Protein AF-A0A537IY38-F1 (afdb_monomer_lite)

Sequence (120 aa):
METVGVAIDVEALRTLSVTLRARLDALTGEIYRLAGTEFNIGSPKQLAFVLFEKLQLPTVKRTKTGFSTDAEVLEQLAPRHEVVARILEHRELSKLLSTYVDVLPGMIDPRTGRLHTTFN

InterPro domains:
  IPR001098 DNA-directed DNA polymerase, family A, palm domain [PF00476] (11-120)
  IPR002298 DNA polymerase A [PTHR10133] (1-120)
  IPR043502 DNA/RNA polymerase superfamily [SSF56672] (1-120)

Radius of gyration: 18.27 Å; chains: 1; bounding box: 47×25×47 Å

Foldseek 3Di:
DQVLFAADDLVVLVVLLVVLVVVLVVLQVVLCVQLVHHDDLPDQVGVQCSQCVRVVQDQDDADPVGGDPDPVRLVVCCVVGVSSVSSNVSVVSVCCNPVPSVVQCVQQDPVNNHHGDDDD

pLDDT: mean 93.38, std 5.08, range [69.94, 98.5]

Structure (mmCIF, N/CA/C/O backbone):
data_AF-A0A537IY38-F1
#
_entry.id   AF-A0A537IY38-F1
#
loop_
_atom_site.group_PDB
_atom_site.id
_atom_site.type_symbol
_atom_site.label_atom_id
_atom_site.label_alt_id
_atom_site.label_comp_id
_atom_site.label_asym_id
_atom_site.label_entity_id
_atom_site.label_seq_id
_atom_site.pdbx_PDB_ins_code
_atom_site.Cartn_x
_atom_site.Cartn_y
_atom_site.Cartn_z
_atom_site.occupancy
_atom_site.B_iso_or_equiv
_atom_site.auth_seq_id
_atom_site.auth_comp_id
_atom_site.auth_asym_id
_atom_site.auth_atom_id
_atom_site.pdbx_PDB_model_num
ATOM 1 N N . MET A 1 1 ? 29.204 1.629 -13.038 1.00 69.94 1 MET A N 1
ATOM 2 C CA . MET A 1 1 ? 27.889 1.012 -12.749 1.00 69.94 1 MET A CA 1
ATOM 3 C C . MET A 1 1 ? 26.751 1.862 -13.298 1.00 69.94 1 MET A C 1
ATOM 5 O O . MET A 1 1 ? 25.962 1.327 -14.061 1.00 69.94 1 MET A O 1
ATOM 9 N N . GLU A 1 2 ? 26.704 3.166 -13.008 1.00 79.75 2 GLU A N 1
ATOM 10 C CA . GLU A 1 2 ? 25.652 4.076 -13.503 1.00 79.75 2 GLU A CA 1
ATOM 11 C C . GLU A 1 2 ? 25.571 4.147 -15.029 1.00 79.75 2 GLU A C 1
ATOM 13 O O . GLU A 1 2 ? 24.513 3.912 -15.593 1.00 79.75 2 GLU A O 1
ATOM 18 N N . THR A 1 3 ? 26.696 4.373 -15.713 1.00 83.06 3 THR A N 1
ATOM 19 C CA . THR A 1 3 ? 26.765 4.510 -17.181 1.00 83.06 3 THR A CA 1
ATOM 20 C C . THR A 1 3 ? 26.387 3.243 -17.948 1.00 83.06 3 THR A C 1
ATOM 22 O O . THR A 1 3 ? 25.883 3.331 -19.061 1.00 83.06 3 THR A O 1
ATOM 25 N N . VAL A 1 4 ? 26.599 2.062 -17.356 1.00 90.00 4 VAL A N 1
ATOM 26 C CA . VAL A 1 4 ? 26.206 0.773 -17.953 1.00 90.00 4 VAL A CA 1
ATOM 27 C C . VAL A 1 4 ? 24.692 0.582 -17.864 1.00 90.00 4 VAL A C 1
ATOM 29 O O . VAL A 1 4 ? 24.088 0.010 -18.767 1.00 90.00 4 VAL A O 1
ATOM 32 N N . GLY A 1 5 ? 24.074 1.069 -16.787 1.00 90.56 5 GLY A N 1
ATOM 33 C CA . GLY A 1 5 ? 22.643 0.945 -16.538 1.00 90.56 5 GLY A CA 1
ATOM 34 C C . GLY A 1 5 ? 22.164 -0.497 -16.343 1.00 90.56 5 GLY A C 1
ATOM 35 O O . GLY A 1 5 ? 22.899 -1.476 -16.518 1.00 90.56 5 GLY A O 1
ATOM 36 N N . VAL A 1 6 ? 20.888 -0.637 -16.003 1.00 93.00 6 VAL A N 1
ATOM 37 C CA . VAL A 1 6 ? 20.212 -1.917 -15.760 1.00 93.00 6 VAL A CA 1
ATOM 38 C C . VAL A 1 6 ? 19.070 -2.079 -16.761 1.00 93.00 6 VAL A C 1
ATOM 40 O O . VAL A 1 6 ? 18.270 -1.166 -16.946 1.00 93.00 6 VAL A O 1
ATOM 43 N N . ALA A 1 7 ? 19.007 -3.232 -17.431 1.00 92.69 7 ALA A N 1
ATOM 44 C CA . ALA A 1 7 ? 17.867 -3.576 -18.277 1.00 92.69 7 ALA A CA 1
ATOM 45 C C . ALA A 1 7 ? 16.698 -4.036 -17.405 1.00 92.69 7 ALA A C 1
ATOM 47 O O . ALA A 1 7 ? 16.899 -4.798 -16.459 1.00 92.69 7 ALA A O 1
ATOM 48 N N . ILE A 1 8 ? 15.492 -3.597 -17.752 1.00 91.12 8 ILE A N 1
ATOM 49 C CA . ILE A 1 8 ? 14.253 -4.016 -17.099 1.00 91.12 8 ILE A CA 1
ATOM 50 C C . ILE A 1 8 ? 13.287 -4.570 -18.138 1.00 91.12 8 ILE A C 1
ATOM 52 O O . ILE A 1 8 ? 13.213 -4.070 -19.261 1.00 91.12 8 ILE A O 1
ATOM 56 N N . ASP A 1 9 ? 12.547 -5.603 -17.756 1.00 93.69 9 ASP A N 1
ATOM 57 C CA . ASP A 1 9 ? 11.482 -6.154 -18.584 1.00 93.69 9 ASP A CA 1
ATOM 58 C C . ASP A 1 9 ? 10.209 -5.317 -18.400 1.00 93.69 9 ASP A C 1
ATOM 60 O O . ASP A 1 9 ? 9.487 -5.431 -17.406 1.00 93.69 9 ASP A O 1
ATOM 64 N N . VAL A 1 10 ? 9.960 -4.427 -19.361 1.00 92.50 10 VAL A N 1
ATOM 65 C CA . VAL A 1 10 ? 8.809 -3.515 -19.340 1.00 92.50 10 VAL A CA 1
ATOM 66 C C . VAL A 1 10 ? 7.489 -4.267 -19.455 1.00 92.50 10 VAL A C 1
ATOM 68 O O . VAL A 1 10 ? 6.501 -3.856 -18.846 1.00 92.50 10 VAL A O 1
ATOM 71 N N . GLU A 1 11 ? 7.450 -5.359 -20.213 1.00 94.44 11 GLU A N 1
ATOM 72 C CA . GLU A 1 11 ? 6.208 -6.093 -20.442 1.00 94.44 11 GLU A CA 1
ATOM 73 C C . GLU A 1 11 ? 5.818 -6.906 -19.204 1.00 94.44 11 GLU A C 1
ATOM 75 O O . GLU A 1 11 ? 4.650 -6.913 -18.796 1.00 94.44 11 GLU A O 1
ATOM 80 N N . ALA A 1 12 ? 6.810 -7.484 -18.521 1.00 94.75 12 ALA A N 1
ATOM 81 C CA . ALA A 1 12 ? 6.607 -8.088 -17.210 1.00 94.75 12 ALA A CA 1
ATOM 82 C C . ALA A 1 12 ? 6.080 -7.063 -16.188 1.00 94.75 12 ALA A C 1
ATOM 84 O O . ALA A 1 12 ? 5.122 -7.352 -15.468 1.00 94.75 12 ALA A O 1
ATOM 85 N N . LEU A 1 13 ? 6.638 -5.844 -16.152 1.00 94.38 13 LEU A N 1
ATOM 86 C CA . LEU A 1 13 ? 6.155 -4.780 -15.260 1.00 94.38 13 LEU A CA 1
ATOM 87 C C . LEU A 1 13 ? 4.729 -4.324 -15.596 1.00 94.38 13 LEU A C 1
ATOM 89 O O . LEU A 1 13 ? 3.935 -4.098 -14.686 1.00 94.38 13 LEU A O 1
ATOM 93 N N . ARG A 1 14 ? 4.358 -4.238 -16.878 1.00 94.19 14 ARG A N 1
ATOM 94 C CA . ARG A 1 14 ? 2.977 -3.922 -17.287 1.00 94.19 14 ARG A CA 1
ATOM 95 C C . ARG A 1 14 ? 1.990 -4.998 -16.850 1.00 94.19 14 ARG A C 1
ATOM 97 O O . ARG A 1 14 ? 0.951 -4.675 -16.275 1.00 94.19 14 A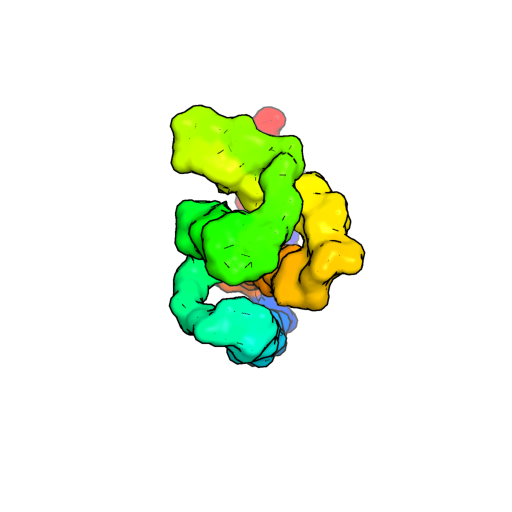RG A O 1
ATOM 104 N N . THR A 1 15 ? 2.337 -6.265 -17.059 1.00 96.75 15 THR A N 1
ATOM 105 C CA . THR A 1 15 ? 1.527 -7.409 -16.612 1.00 96.75 15 THR A CA 1
ATOM 106 C C . THR A 1 15 ? 1.359 -7.404 -15.090 1.00 96.75 15 THR A C 1
ATOM 108 O O . THR A 1 15 ? 0.258 -7.606 -14.564 1.00 96.75 15 THR A O 1
ATOM 111 N N . LEU A 1 16 ? 2.441 -7.101 -14.369 1.00 95.94 16 LEU A N 1
ATOM 112 C CA . LEU A 1 16 ? 2.413 -6.949 -12.921 1.00 95.94 16 LEU A CA 1
ATOM 113 C C . LEU A 1 16 ? 1.530 -5.768 -12.490 1.00 95.94 16 LEU A C 1
ATOM 115 O O . LEU A 1 16 ? 0.736 -5.934 -11.571 1.00 95.94 16 LEU A O 1
ATOM 119 N N . SER A 1 17 ? 1.596 -4.615 -13.168 1.00 95.75 17 SER A N 1
ATOM 120 C CA . SER A 1 17 ? 0.746 -3.446 -12.875 1.00 95.75 17 SER A CA 1
ATOM 121 C C . SER A 1 17 ? -0.739 -3.810 -12.923 1.00 95.75 17 SER A C 1
ATOM 123 O O . SER A 1 17 ? -1.471 -3.540 -11.971 1.00 95.75 17 SER A O 1
ATOM 125 N N . VAL A 1 18 ? -1.178 -4.505 -13.979 1.00 97.69 18 VAL A N 1
ATOM 126 C CA . VAL A 1 18 ? -2.573 -4.964 -14.120 1.00 97.69 18 VAL A CA 1
ATOM 127 C C . VAL A 1 18 ? -2.973 -5.890 -12.968 1.00 97.69 18 VAL A C 1
ATOM 129 O O . VAL A 1 18 ? -4.032 -5.713 -12.367 1.00 97.69 18 VAL A O 1
ATOM 132 N N . THR A 1 19 ? -2.104 -6.838 -12.616 1.00 97.56 19 THR A N 1
ATOM 133 C CA . THR A 1 19 ? -2.354 -7.800 -11.532 1.00 97.56 19 THR A CA 1
ATOM 134 C C . THR A 1 19 ? -2.465 -7.106 -10.171 1.00 97.56 19 THR A C 1
ATOM 136 O O . THR A 1 19 ? -3.385 -7.380 -9.399 1.00 97.56 19 THR A O 1
ATOM 139 N N . LEU A 1 20 ? -1.555 -6.171 -9.884 1.00 97.44 20 LEU A N 1
ATOM 140 C CA . LEU A 1 20 ? -1.547 -5.410 -8.636 1.00 97.44 20 LEU A CA 1
ATOM 141 C C . LEU A 1 20 ? -2.770 -4.500 -8.512 1.00 97.44 20 LEU A C 1
ATOM 143 O O . LEU A 1 20 ? -3.344 -4.421 -7.430 1.00 97.44 20 LEU A O 1
ATOM 147 N N . ARG A 1 21 ? -3.202 -3.855 -9.603 1.00 98.06 21 ARG A N 1
ATOM 148 C CA . ARG A 1 21 ? -4.427 -3.037 -9.620 1.00 98.06 21 ARG A CA 1
ATOM 149 C C . ARG A 1 21 ? -5.659 -3.869 -9.288 1.00 98.06 21 ARG A C 1
ATOM 151 O O . ARG A 1 21 ? -6.379 -3.520 -8.362 1.00 98.06 21 ARG A O 1
ATOM 158 N N . ALA A 1 22 ? -5.834 -5.016 -9.946 1.00 98.12 22 ALA A N 1
ATOM 159 C CA . ALA A 1 22 ? -6.956 -5.908 -9.659 1.00 98.12 22 ALA A CA 1
ATOM 160 C C . ALA A 1 22 ? -6.964 -6.378 -8.191 1.00 98.12 22 ALA A C 1
ATOM 162 O O . ALA A 1 22 ? -8.017 -6.436 -7.552 1.00 98.12 22 ALA A O 1
ATOM 163 N N . ARG A 1 23 ? -5.786 -6.675 -7.624 1.00 98.06 23 ARG A N 1
ATOM 164 C CA . ARG A 1 23 ? -5.663 -7.043 -6.207 1.00 98.06 23 ARG A CA 1
ATOM 165 C C . ARG A 1 23 ? -5.975 -5.874 -5.271 1.00 98.06 23 ARG A C 1
ATOM 167 O O . ARG A 1 23 ? -6.639 -6.084 -4.258 1.00 98.06 23 ARG A O 1
ATOM 174 N N . LEU A 1 24 ? -5.522 -4.664 -5.595 1.00 98.25 24 LEU A N 1
ATOM 175 C CA . LEU A 1 24 ? -5.823 -3.454 -4.827 1.00 98.25 24 LEU A CA 1
ATOM 176 C C . LEU A 1 24 ? -7.317 -3.134 -4.830 1.00 98.25 24 LEU A C 1
ATOM 178 O O . LEU A 1 24 ? -7.849 -2.785 -3.778 1.00 98.25 24 LEU A O 1
ATOM 182 N N . ASP A 1 25 ? -7.997 -3.304 -5.961 1.00 98.25 25 ASP A N 1
ATOM 183 C CA . ASP A 1 25 ? -9.441 -3.082 -6.069 1.00 98.25 25 ASP A CA 1
ATOM 184 C C . ASP A 1 25 ? -10.215 -4.075 -5.188 1.00 98.25 25 ASP A C 1
ATOM 186 O O . ASP A 1 25 ? -11.092 -3.680 -4.415 1.00 98.25 25 ASP A O 1
ATOM 190 N N . ALA A 1 26 ? -9.829 -5.357 -5.217 1.00 98.38 26 ALA A N 1
ATOM 191 C CA . ALA A 1 26 ? -10.390 -6.378 -4.332 1.00 98.38 26 ALA A CA 1
ATOM 192 C C . ALA A 1 26 ? -10.161 -6.048 -2.844 1.00 98.38 26 ALA A C 1
ATOM 194 O O . ALA A 1 26 ? -11.111 -6.043 -2.057 1.00 98.38 26 ALA A O 1
ATOM 195 N N . LEU A 1 27 ? -8.926 -5.701 -2.460 1.00 98.25 27 LEU A N 1
ATOM 196 C CA . LEU A 1 27 ? -8.596 -5.307 -1.085 1.00 98.25 27 LEU A CA 1
ATOM 197 C C . LEU A 1 27 ? -9.361 -4.059 -0.644 1.00 98.25 27 LEU A C 1
ATOM 199 O O . LEU A 1 27 ? -9.810 -3.984 0.496 1.00 98.25 27 LEU A O 1
ATOM 203 N N . THR A 1 28 ? -9.535 -3.090 -1.538 1.00 98.38 28 THR A N 1
ATOM 204 C CA . THR A 1 28 ? -10.292 -1.865 -1.268 1.00 98.38 28 THR A CA 1
ATOM 205 C C . THR A 1 28 ? -11.743 -2.195 -0.929 1.00 98.38 28 THR A C 1
ATOM 207 O O . THR A 1 28 ? -12.246 -1.751 0.104 1.00 98.38 28 THR A O 1
ATOM 210 N N . GLY A 1 29 ? -12.390 -3.050 -1.729 1.00 98.38 29 GLY A N 1
ATOM 211 C CA . GLY A 1 29 ? -13.748 -3.521 -1.451 1.00 98.38 29 GLY A CA 1
ATOM 212 C C . GLY A 1 29 ? -13.859 -4.267 -0.117 1.00 98.38 29 GLY A C 1
ATOM 213 O O . GLY A 1 29 ? -14.784 -4.026 0.663 1.00 98.38 29 GLY A O 1
ATOM 214 N N . GLU A 1 30 ? -12.892 -5.132 0.198 1.00 98.31 30 GLU A N 1
ATOM 215 C CA . GLU A 1 30 ? -12.838 -5.827 1.487 1.00 98.31 30 GLU A CA 1
ATOM 216 C C . GLU A 1 30 ? -12.673 -4.864 2.668 1.00 98.31 30 GLU A C 1
ATOM 218 O O . GLU A 1 30 ? -13.381 -4.996 3.669 1.00 98.31 30 GLU A O 1
ATOM 223 N N . ILE A 1 31 ? -11.784 -3.873 2.551 1.00 98.50 31 ILE A N 1
ATOM 224 C CA . ILE A 1 31 ? -11.555 -2.853 3.579 1.00 98.50 31 ILE A CA 1
ATOM 225 C C . ILE A 1 31 ? -12.830 -2.048 3.817 1.00 98.50 31 ILE A C 1
ATOM 227 O O . ILE A 1 31 ? -13.214 -1.859 4.970 1.00 98.50 31 ILE A O 1
ATOM 231 N N . TYR A 1 32 ? -13.521 -1.618 2.761 1.00 98.50 32 TYR A N 1
ATOM 232 C CA . TYR A 1 32 ? -14.772 -0.868 2.886 1.00 98.50 32 TYR A CA 1
ATOM 233 C C . TYR A 1 32 ? -15.875 -1.688 3.546 1.00 98.50 32 TYR A C 1
ATOM 235 O O . TYR A 1 32 ? -16.567 -1.183 4.433 1.00 98.50 32 TYR A O 1
ATOM 243 N N . ARG A 1 33 ? -15.993 -2.972 3.190 1.00 98.12 33 ARG A N 1
ATOM 244 C CA . ARG A 1 33 ? -16.938 -3.898 3.823 1.00 98.12 33 ARG A CA 1
ATOM 245 C C . ARG A 1 33 ? -16.637 -4.083 5.311 1.00 98.12 33 ARG A C 1
ATOM 247 O O . ARG A 1 33 ? -17.553 -4.009 6.123 1.00 98.12 33 ARG A O 1
ATOM 254 N N . LEU A 1 34 ? -15.372 -4.299 5.674 1.00 97.50 34 LEU A N 1
ATOM 255 C CA . LEU A 1 34 ? -14.948 -4.490 7.066 1.00 97.50 34 LEU A CA 1
ATOM 256 C C . LEU A 1 34 ? -15.054 -3.200 7.897 1.00 97.50 34 LEU A C 1
ATOM 258 O O . LEU A 1 34 ? -15.346 -3.263 9.086 1.00 97.50 34 LEU A O 1
ATOM 262 N N . ALA A 1 35 ? -14.834 -2.035 7.284 1.00 96.75 35 ALA A N 1
ATOM 263 C CA . ALA A 1 35 ? -14.968 -0.727 7.927 1.00 96.75 35 ALA A CA 1
ATOM 264 C C . ALA A 1 35 ? -16.420 -0.210 7.972 1.00 96.75 35 ALA A C 1
ATOM 266 O O . ALA A 1 35 ? -16.725 0.754 8.684 1.00 96.75 35 ALA A O 1
ATOM 267 N N . GLY A 1 36 ? -17.315 -0.792 7.167 1.00 96.81 36 GLY A N 1
ATOM 268 C CA . GLY A 1 36 ? -18.696 -0.344 6.991 1.00 96.81 36 GLY A CA 1
ATOM 269 C C . GLY A 1 36 ? -18.815 1.076 6.423 1.00 96.81 36 GLY A C 1
ATOM 270 O O . GLY A 1 36 ? -19.770 1.782 6.744 1.00 96.81 36 GLY A O 1
ATOM 271 N N . THR A 1 37 ? -17.800 1.564 5.706 1.00 96.81 37 THR A N 1
ATOM 272 C CA . THR A 1 37 ? -17.799 2.858 5.000 1.00 96.81 37 THR A CA 1
ATOM 273 C C . THR A 1 37 ? -16.675 2.902 3.986 1.00 96.81 37 THR A C 1
ATOM 275 O O . THR A 1 37 ? -15.604 2.337 4.205 1.00 96.81 37 THR A O 1
ATOM 278 N N . GLU A 1 38 ? -16.900 3.662 2.924 1.00 97.88 38 GLU A N 1
ATOM 279 C CA . GLU A 1 38 ? -15.848 4.066 2.006 1.00 97.88 38 GLU A CA 1
ATOM 280 C C . GLU A 1 38 ? -15.070 5.249 2.581 1.00 97.88 38 GLU A C 1
ATOM 282 O O . GLU A 1 38 ? -15.612 6.075 3.323 1.00 97.88 38 GLU A O 1
ATOM 287 N N . PHE A 1 39 ? -13.779 5.297 2.269 1.00 97.56 39 PHE A N 1
ATOM 288 C CA . PHE A 1 39 ? -12.865 6.373 2.637 1.00 97.56 39 PHE A CA 1
ATOM 289 C C . PHE A 1 39 ? -11.579 6.269 1.809 1.00 97.56 39 PHE A C 1
ATOM 291 O O . PHE A 1 39 ? -11.289 5.249 1.182 1.00 97.56 39 PHE A O 1
ATOM 298 N N . ASN A 1 40 ? -10.758 7.315 1.825 1.00 96.38 40 ASN A N 1
ATOM 299 C CA . ASN A 1 40 ? -9.444 7.274 1.200 1.00 96.38 40 ASN A CA 1
ATOM 300 C C . ASN A 1 40 ? -8.445 6.523 2.099 1.00 96.38 40 ASN A C 1
ATOM 302 O O . ASN A 1 40 ? -7.911 7.092 3.054 1.00 96.38 40 ASN A O 1
ATOM 306 N N . ILE A 1 41 ? -8.159 5.262 1.757 1.00 96.25 41 ILE A N 1
ATOM 307 C CA . ILE A 1 41 ? -7.220 4.378 2.478 1.00 96.25 41 ILE A CA 1
ATOM 308 C C . ILE A 1 41 ? -5.790 4.950 2.484 1.00 96.25 41 ILE A C 1
ATOM 310 O O . ILE A 1 41 ? -5.040 4.769 3.447 1.00 96.25 41 ILE A O 1
ATOM 314 N N . GLY A 1 42 ? -5.422 5.690 1.433 1.00 93.06 42 GLY A N 1
ATOM 315 C CA . GLY A 1 42 ? -4.141 6.383 1.319 1.00 93.06 42 GLY A CA 1
ATOM 316 C C . GLY A 1 42 ? -4.035 7.649 2.175 1.00 93.06 42 GLY A C 1
ATOM 317 O O . GLY A 1 42 ? -2.934 8.163 2.349 1.00 93.06 42 GLY A O 1
ATOM 318 N N . SER A 1 43 ? -5.138 8.156 2.740 1.00 94.25 43 SER A N 1
ATOM 319 C CA . SER A 1 43 ? -5.134 9.331 3.616 1.00 94.25 43 SER A CA 1
ATOM 320 C C . SER A 1 43 ? -4.944 8.918 5.080 1.00 94.25 43 SER A C 1
ATOM 322 O O . SER A 1 43 ? -5.872 8.361 5.675 1.00 94.25 43 SER A O 1
ATOM 324 N N . PRO A 1 44 ? -3.809 9.257 5.729 1.00 93.12 44 PRO A N 1
ATOM 325 C CA . PRO A 1 44 ? -3.585 8.909 7.134 1.00 93.12 44 PRO A CA 1
ATOM 326 C C . PRO A 1 44 ? -4.668 9.464 8.063 1.00 93.12 44 PRO A C 1
ATOM 328 O O . PRO A 1 44 ? -5.037 8.814 9.034 1.00 93.12 44 PRO A O 1
ATOM 331 N N . LYS A 1 45 ? -5.212 10.646 7.741 1.00 93.88 45 LYS A N 1
ATOM 332 C CA . LYS A 1 45 ? -6.267 11.302 8.522 1.00 93.88 45 LYS A CA 1
ATOM 333 C C . LYS A 1 45 ? -7.591 10.539 8.456 1.00 93.88 45 LYS A C 1
ATOM 335 O O . LYS A 1 45 ? -8.201 10.309 9.496 1.00 93.88 45 LYS A O 1
ATOM 340 N N . GLN A 1 46 ? -8.039 10.160 7.255 1.00 96.44 46 GLN A N 1
ATOM 341 C CA . GLN A 1 46 ? -9.293 9.412 7.109 1.00 96.44 46 GLN A CA 1
ATOM 342 C C . GLN A 1 46 ? -9.159 8.000 7.678 1.00 96.44 46 GLN A C 1
ATOM 344 O O . GLN A 1 46 ? -10.043 7.549 8.400 1.00 96.44 46 GLN A O 1
ATOM 349 N N . LEU A 1 47 ? -8.025 7.339 7.432 1.00 96.38 47 LEU A N 1
ATOM 350 C CA . LEU A 1 47 ? -7.758 6.027 8.003 1.00 96.38 47 LEU A CA 1
ATOM 351 C C . LEU A 1 47 ? -7.746 6.064 9.538 1.00 96.38 47 LEU A C 1
ATOM 353 O O . LEU A 1 47 ? -8.377 5.222 10.168 1.00 96.38 47 LEU A O 1
ATOM 357 N N . ALA A 1 48 ? -7.072 7.046 10.143 1.00 95.06 48 ALA A N 1
ATOM 358 C CA . ALA A 1 48 ? -7.058 7.216 11.594 1.00 95.06 48 ALA A CA 1
ATOM 359 C C . ALA A 1 48 ? -8.474 7.381 12.164 1.00 95.06 48 ALA A C 1
ATOM 361 O O . ALA A 1 48 ? -8.815 6.736 13.151 1.00 95.06 48 ALA A O 1
ATOM 362 N N . PHE A 1 49 ? -9.312 8.200 11.524 1.00 95.06 49 PHE A N 1
ATOM 363 C CA . PHE A 1 49 ? -10.708 8.361 11.929 1.00 95.06 49 PHE A CA 1
ATOM 364 C C . PHE A 1 49 ? -11.466 7.025 11.891 1.00 95.06 49 PHE A C 1
ATOM 366 O O . PHE A 1 49 ? -12.124 6.656 12.860 1.00 95.06 49 PHE A O 1
ATOM 373 N N . VAL A 1 50 ? -11.332 6.254 10.810 1.00 96.69 50 VAL A N 1
ATOM 374 C CA . VAL A 1 50 ? -12.007 4.953 10.697 1.00 96.69 50 VAL A CA 1
ATOM 375 C C . VAL A 1 50 ? -11.534 3.978 11.777 1.00 96.69 50 VAL A C 1
ATOM 377 O O . VAL A 1 50 ? -12.364 3.364 12.441 1.00 96.69 50 VAL A O 1
ATOM 380 N N . LEU A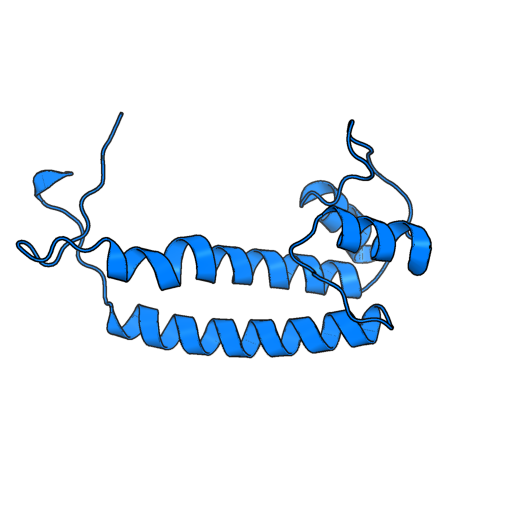 1 51 ? -10.224 3.850 11.992 1.00 95.94 51 LEU A N 1
ATOM 381 C CA . LEU A 1 51 ? -9.681 2.886 12.951 1.00 95.94 51 LEU A CA 1
ATOM 382 C C . LEU A 1 51 ? -10.016 3.247 14.403 1.00 95.94 51 LEU A C 1
ATOM 384 O O . LEU A 1 51 ? -10.419 2.375 15.170 1.00 95.94 51 LEU A O 1
ATOM 388 N N . PHE A 1 52 ? -9.857 4.513 14.786 1.00 95.25 52 PHE A N 1
ATOM 389 C CA . PHE A 1 52 ? -9.896 4.911 16.195 1.00 95.25 52 PHE A CA 1
ATOM 390 C C . PHE A 1 52 ? -11.237 5.509 16.625 1.00 95.25 52 PHE A C 1
ATOM 392 O O . PHE A 1 52 ? -11.643 5.295 17.760 1.00 95.25 52 PHE A O 1
ATOM 399 N N . GLU A 1 53 ? -11.952 6.202 15.736 1.00 94.00 53 GLU A N 1
ATOM 400 C CA . GLU A 1 53 ? -13.250 6.813 16.065 1.00 94.00 53 GLU A CA 1
ATOM 401 C C . GLU A 1 53 ? -14.421 5.917 15.650 1.00 94.00 53 GLU A C 1
ATOM 403 O O . GLU A 1 53 ? -15.385 5.768 16.395 1.00 94.00 53 GLU A O 1
ATOM 408 N N . LYS A 1 54 ? -14.369 5.281 14.473 1.00 94.94 54 LYS A N 1
ATOM 409 C CA . LYS A 1 54 ? -15.485 4.435 14.016 1.00 94.94 54 LYS A CA 1
ATOM 410 C C . LYS A 1 54 ? -15.403 3.009 14.553 1.00 94.94 54 LYS A C 1
ATOM 412 O O . LYS A 1 54 ? -16.380 2.502 15.092 1.00 94.94 54 LYS A O 1
ATOM 417 N N . LEU A 1 55 ? -14.251 2.364 14.393 1.00 95.06 55 LEU A N 1
ATOM 418 C CA . LEU A 1 55 ? -14.029 0.986 14.837 1.00 95.06 55 LEU A CA 1
ATOM 419 C C . LEU A 1 55 ? -13.568 0.893 16.296 1.00 95.06 55 LEU A C 1
ATOM 421 O O . LEU A 1 55 ? -13.454 -0.213 16.818 1.00 95.06 55 LEU A O 1
ATOM 425 N N . GLN A 1 56 ? -13.324 2.038 16.950 1.00 94.94 56 GLN A N 1
ATOM 426 C CA . GLN A 1 56 ? -12.976 2.131 18.373 1.00 94.94 56 GLN A CA 1
ATOM 427 C C . GLN A 1 56 ? -11.782 1.235 18.758 1.00 94.94 56 GLN A C 1
ATOM 429 O O . GLN A 1 56 ? -11.721 0.674 19.854 1.00 94.94 56 GLN A O 1
ATOM 434 N N . LEU A 1 57 ? -10.815 1.077 17.845 1.00 94.06 57 LEU A N 1
ATOM 435 C CA . LEU A 1 57 ? -9.589 0.332 18.120 1.00 94.06 57 LEU A CA 1
ATOM 436 C C . LEU A 1 57 ? -8.706 1.103 19.113 1.00 94.06 57 LEU A C 1
ATOM 438 O O . LEU A 1 57 ? -8.727 2.336 19.139 1.00 94.06 57 LEU A O 1
ATOM 442 N N . PRO A 1 58 ? -7.897 0.407 19.931 1.00 90.44 58 PRO A N 1
ATOM 443 C CA . PRO A 1 58 ? -7.050 1.068 20.913 1.00 90.44 58 PRO A CA 1
ATOM 444 C C . PRO A 1 58 ? -6.012 1.967 20.235 1.00 90.44 58 PRO A C 1
ATOM 446 O O . PRO A 1 58 ? -5.366 1.589 19.260 1.00 90.44 58 PRO A O 1
ATOM 449 N N . THR A 1 59 ? -5.810 3.164 20.774 1.00 83.00 59 THR A N 1
ATOM 450 C CA . THR A 1 59 ? -4.823 4.102 20.234 1.00 83.00 59 THR A CA 1
ATOM 451 C C . THR A 1 59 ? -3.440 3.769 20.785 1.00 83.00 59 THR A C 1
ATOM 453 O O . THR A 1 59 ? -3.229 3.863 21.992 1.00 83.00 59 THR A O 1
ATOM 456 N N . VAL A 1 60 ? -2.493 3.418 19.915 1.00 78.69 60 VAL A N 1
ATOM 457 C CA . VAL A 1 60 ? -1.129 3.029 20.325 1.00 78.69 60 VAL A CA 1
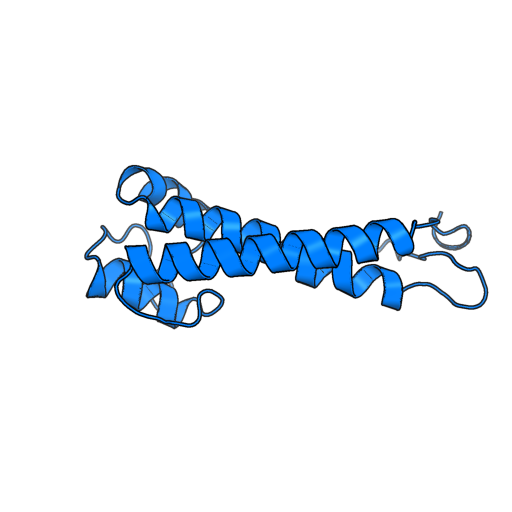ATOM 458 C C . VAL A 1 60 ? -0.195 4.240 20.420 1.00 78.69 60 VAL A C 1
ATOM 460 O O . VAL A 1 60 ? 0.612 4.345 21.338 1.00 78.69 60 VAL A O 1
ATOM 463 N N . LYS A 1 61 ? -0.300 5.185 19.476 1.00 84.88 61 LYS A N 1
ATOM 464 C CA . LYS A 1 61 ? 0.649 6.299 19.325 1.00 84.88 61 LYS A CA 1
ATOM 465 C C . LYS A 1 61 ? -0.032 7.518 18.706 1.00 84.88 61 LYS A C 1
ATOM 467 O O . LYS A 1 61 ? -0.827 7.387 17.774 1.00 84.88 61 LYS A O 1
ATOM 472 N N . ARG A 1 62 ? 0.299 8.716 19.193 1.00 85.69 62 ARG A N 1
ATOM 473 C CA . ARG A 1 62 ? -0.147 10.004 18.630 1.00 85.69 62 ARG A CA 1
ATOM 474 C C . ARG A 1 62 ? 1.050 10.796 18.112 1.00 85.69 62 ARG A C 1
ATOM 476 O O . ARG A 1 62 ? 2.124 10.769 18.704 1.00 85.69 62 ARG A O 1
ATOM 483 N N . THR A 1 63 ? 0.855 11.507 17.012 1.00 83.12 63 THR A N 1
ATOM 484 C CA . THR A 1 63 ? 1.797 12.477 16.449 1.00 83.12 63 THR A CA 1
ATOM 485 C C . THR A 1 63 ? 1.251 13.893 16.645 1.00 83.12 63 THR A C 1
ATOM 487 O O . THR A 1 63 ? 0.127 14.086 17.110 1.00 83.12 63 THR A O 1
ATOM 490 N N . LYS A 1 64 ? 2.028 14.910 16.251 1.00 81.94 64 LYS A N 1
ATOM 491 C CA . LYS A 1 64 ? 1.591 16.317 16.297 1.00 81.94 64 LYS A CA 1
ATOM 492 C C . LYS A 1 64 ? 0.324 16.587 15.469 1.00 81.94 64 LYS A C 1
ATOM 494 O O . LYS A 1 64 ? -0.353 17.575 15.723 1.00 81.94 64 LYS A O 1
ATOM 499 N N . THR A 1 65 ? 0.019 15.742 14.481 1.00 80.06 65 THR A N 1
ATOM 500 C CA . THR A 1 65 ? -1.081 15.941 13.521 1.00 80.06 65 THR A CA 1
ATOM 501 C C . THR A 1 65 ? -2.270 14.998 13.726 1.00 80.06 65 THR A C 1
ATOM 503 O O . THR A 1 65 ? -3.270 15.143 13.025 1.00 80.06 65 THR A O 1
ATOM 506 N N . GLY A 1 66 ? -2.202 14.055 14.673 1.00 85.62 66 GLY A N 1
ATOM 507 C CA . GLY A 1 66 ? -3.299 13.130 14.972 1.00 85.62 66 GLY A CA 1
ATOM 508 C C . GLY A 1 66 ? -2.827 11.756 15.442 1.00 85.62 66 GLY A C 1
ATOM 509 O O . GLY A 1 66 ? -1.710 11.595 15.928 1.00 85.62 66 GLY A O 1
ATOM 510 N N . PHE A 1 67 ? -3.684 10.744 15.315 1.00 90.12 67 PHE A N 1
ATOM 511 C CA . PHE A 1 67 ? -3.304 9.363 15.613 1.00 90.12 67 PHE A CA 1
ATOM 512 C C . PHE A 1 67 ? -2.334 8.816 14.561 1.00 90.12 67 PHE A C 1
ATOM 514 O O . PHE A 1 67 ? -2.501 9.069 13.365 1.00 90.12 67 PHE A O 1
ATOM 521 N N . SER A 1 68 ? -1.325 8.059 14.998 1.00 90.38 68 SER A N 1
ATOM 522 C CA . SER A 1 68 ? -0.426 7.383 14.063 1.00 90.38 68 SER A CA 1
ATOM 523 C C . SER A 1 68 ? -1.143 6.210 13.402 1.00 90.38 68 SER A C 1
ATOM 525 O O . SER A 1 68 ? -1.866 5.457 14.050 1.00 90.38 68 SER A O 1
ATOM 527 N N . THR A 1 69 ? -0.909 6.054 12.104 1.00 93.31 69 THR A N 1
ATOM 528 C CA . THR A 1 69 ? -1.266 4.858 11.335 1.00 93.31 69 THR A CA 1
ATOM 529 C C . THR A 1 69 ? -0.025 4.315 10.635 1.00 93.31 69 THR A C 1
ATOM 531 O O . THR A 1 69 ? -0.118 3.841 9.513 1.00 93.31 69 THR A O 1
ATOM 534 N N . ASP A 1 70 ? 1.163 4.467 11.227 1.00 93.38 70 ASP A N 1
ATOM 535 C CA . ASP A 1 70 ? 2.395 3.881 10.686 1.00 93.38 70 ASP A CA 1
ATOM 536 C C . ASP A 1 70 ? 2.342 2.337 10.699 1.00 93.38 70 ASP A C 1
ATOM 538 O O . ASP A 1 70 ? 1.451 1.736 11.300 1.00 93.38 70 ASP A O 1
ATOM 542 N N . ALA A 1 71 ? 3.255 1.695 9.963 1.00 92.19 71 ALA A N 1
ATOM 543 C CA . ALA A 1 71 ? 3.260 0.237 9.822 1.00 92.19 71 ALA A CA 1
ATOM 544 C C . ALA A 1 71 ? 3.378 -0.468 11.183 1.00 92.19 71 ALA A C 1
ATOM 546 O O . ALA A 1 71 ? 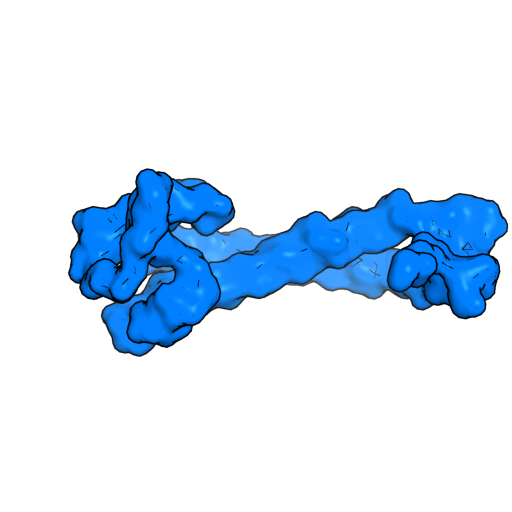2.594 -1.366 11.460 1.00 92.19 71 ALA A O 1
ATOM 547 N N . GLU A 1 72 ? 4.260 0.016 12.061 1.00 92.94 72 GLU A N 1
ATOM 548 C CA . GLU A 1 72 ? 4.467 -0.526 13.409 1.00 92.94 72 GLU A CA 1
ATOM 549 C C . GLU A 1 72 ? 3.178 -0.497 14.253 1.00 92.94 72 GLU A C 1
ATOM 551 O O . GLU A 1 72 ? 2.814 -1.489 14.885 1.00 92.94 72 GLU A O 1
ATOM 556 N N . VAL A 1 73 ? 2.442 0.619 14.243 1.00 93.25 73 VAL A N 1
ATOM 557 C CA . VAL A 1 73 ? 1.158 0.729 14.949 1.00 93.25 73 VAL A CA 1
ATOM 558 C C . VAL A 1 73 ? 0.111 -0.195 14.337 1.00 93.25 73 VAL A C 1
ATOM 560 O O . VAL A 1 73 ? -0.639 -0.839 15.070 1.00 93.25 73 VAL A O 1
ATOM 563 N N . LEU A 1 74 ? 0.042 -0.277 13.008 1.00 94.56 74 LEU A N 1
ATOM 564 C CA . LEU A 1 74 ? -0.909 -1.157 12.335 1.00 94.56 74 LEU A CA 1
ATOM 565 C C . LEU A 1 74 ? -0.591 -2.638 12.593 1.00 94.56 74 LEU A C 1
ATOM 567 O O . LEU A 1 74 ? -1.512 -3.409 12.827 1.00 94.56 74 LEU A O 1
ATOM 571 N N . GLU A 1 75 ? 0.674 -3.046 12.642 1.00 94.38 75 GLU A N 1
ATOM 572 C CA . GLU A 1 75 ? 1.072 -4.419 12.984 1.00 94.38 75 GLU A CA 1
ATOM 573 C C . GLU A 1 75 ? 0.621 -4.807 14.396 1.00 94.38 75 GLU A C 1
ATOM 575 O O . GLU A 1 75 ? 0.063 -5.886 14.596 1.00 94.38 75 GLU A O 1
ATOM 580 N N . GLN A 1 76 ? 0.755 -3.901 15.369 1.00 93.56 76 GLN A N 1
ATOM 581 C CA . GLN A 1 76 ? 0.252 -4.122 16.731 1.00 93.56 76 GLN A CA 1
ATOM 582 C C . GLN A 1 76 ? -1.282 -4.206 16.797 1.00 93.56 76 GLN A C 1
ATOM 584 O O . GLN A 1 76 ? -1.839 -4.867 17.678 1.00 93.56 76 GLN A O 1
ATOM 589 N N . LEU A 1 77 ? -1.977 -3.537 15.874 1.00 93.94 77 LEU A N 1
ATOM 590 C CA . LEU A 1 77 ? -3.437 -3.536 15.778 1.00 93.94 77 LEU A CA 1
ATOM 591 C C . LEU A 1 77 ? -3.991 -4.672 14.911 1.00 93.94 77 LEU A C 1
ATOM 593 O O . LEU A 1 77 ? -5.175 -4.985 15.033 1.00 93.94 77 LEU A O 1
ATOM 597 N N . ALA A 1 78 ? -3.167 -5.317 14.083 1.00 93.94 78 ALA A N 1
ATOM 598 C CA . ALA A 1 78 ? -3.582 -6.397 13.190 1.00 93.94 78 ALA A CA 1
ATOM 599 C C . ALA A 1 78 ? -4.312 -7.548 13.912 1.00 93.94 78 ALA A C 1
ATOM 601 O O . ALA A 1 78 ? -5.347 -7.985 13.407 1.00 93.94 78 ALA A O 1
ATOM 602 N N . PRO A 1 79 ? -3.898 -7.982 15.123 1.00 94.56 79 PRO A N 1
ATOM 603 C CA . PRO A 1 79 ? -4.631 -9.003 15.875 1.00 94.56 79 PRO A CA 1
ATOM 604 C C . PRO A 1 79 ? -5.998 -8.544 16.404 1.00 94.56 79 PRO A C 1
ATOM 606 O O . PRO A 1 79 ? -6.790 -9.373 16.842 1.00 94.56 79 PRO A O 1
ATOM 609 N N . ARG A 1 80 ? -6.275 -7.233 16.437 1.00 93.19 80 ARG A N 1
ATOM 610 C CA . ARG A 1 80 ? -7.507 -6.672 17.018 1.00 93.19 80 ARG A CA 1
ATOM 611 C C . ARG A 1 80 ? -8.659 -6.625 16.028 1.00 93.19 80 ARG A C 1
ATOM 613 O O . ARG A 1 80 ? -9.807 -6.700 16.452 1.00 93.19 80 ARG A O 1
ATOM 620 N N . HIS A 1 81 ? -8.371 -6.452 14.740 1.00 95.31 81 HIS A N 1
ATOM 621 C CA . HIS A 1 81 ? -9.404 -6.368 13.717 1.00 95.31 81 HIS A CA 1
ATOM 622 C C . HIS A 1 81 ? -8.840 -6.696 12.335 1.00 95.31 81 HIS A C 1
ATOM 624 O O . HIS A 1 81 ? -7.853 -6.106 11.899 1.00 95.31 81 HIS A O 1
ATOM 630 N N . GLU A 1 82 ? -9.528 -7.570 11.599 1.00 96.19 82 GLU A N 1
ATOM 631 C CA . GLU A 1 82 ? -9.090 -8.067 10.288 1.00 96.19 82 GLU A CA 1
ATOM 632 C C . GLU A 1 82 ? -8.833 -6.949 9.262 1.00 96.19 82 GLU A C 1
ATOM 634 O O . GLU A 1 82 ? -7.897 -7.031 8.466 1.00 96.19 82 GLU A O 1
ATOM 639 N N . VAL A 1 83 ? -9.617 -5.864 9.323 1.00 97.31 83 VAL A N 1
ATOM 640 C CA . VAL A 1 83 ? -9.432 -4.676 8.465 1.00 97.31 83 VAL A CA 1
ATOM 641 C C . VAL A 1 83 ? -7.992 -4.163 8.482 1.00 97.31 83 VAL A C 1
ATOM 643 O O . VAL A 1 83 ? -7.489 -3.721 7.456 1.00 97.31 83 VAL A O 1
ATOM 646 N N . VAL A 1 84 ? -7.309 -4.249 9.626 1.00 96.75 84 VAL A N 1
ATOM 647 C CA . VAL A 1 84 ? -5.959 -3.713 9.794 1.00 96.75 84 VAL A CA 1
ATOM 648 C C . VAL A 1 84 ? -4.951 -4.530 8.987 1.00 96.75 84 VAL A C 1
ATOM 650 O O . VAL A 1 84 ? -4.106 -3.948 8.309 1.00 96.75 84 VAL A O 1
ATOM 653 N N . ALA A 1 85 ? -5.090 -5.859 8.976 1.00 96.62 85 ALA A N 1
ATOM 654 C CA . ALA A 1 85 ? -4.270 -6.730 8.139 1.00 96.62 85 ALA A CA 1
ATOM 655 C C . ALA A 1 85 ? -4.490 -6.440 6.644 1.00 96.62 85 ALA A C 1
ATOM 657 O O . ALA A 1 85 ? -3.525 -6.352 5.887 1.00 96.62 85 ALA A O 1
ATOM 658 N N . ARG A 1 86 ? -5.742 -6.205 6.222 1.00 98.06 86 ARG A N 1
ATOM 659 C CA . ARG A 1 86 ? -6.048 -5.815 4.832 1.00 98.06 86 ARG A CA 1
ATOM 660 C C . ARG A 1 86 ? -5.460 -4.456 4.459 1.00 98.06 86 ARG A C 1
ATOM 662 O O . ARG A 1 86 ? -4.966 -4.289 3.350 1.00 98.06 86 ARG A O 1
ATOM 669 N N . ILE A 1 87 ? -5.479 -3.486 5.375 1.00 97.56 87 ILE A N 1
ATOM 670 C CA . ILE A 1 87 ? -4.884 -2.159 5.158 1.00 97.56 87 ILE A CA 1
ATOM 671 C C . ILE A 1 87 ? -3.363 -2.249 4.993 1.00 97.56 87 ILE A C 1
ATOM 673 O O . ILE A 1 87 ? -2.811 -1.553 4.139 1.00 97.56 87 ILE A O 1
ATOM 677 N N . LEU A 1 88 ? -2.688 -3.076 5.799 1.00 96.75 88 LEU A N 1
ATOM 678 C CA . LEU A 1 88 ? -1.248 -3.317 5.671 1.00 96.75 88 LEU A CA 1
ATOM 679 C C . LEU A 1 88 ? -0.911 -3.874 4.284 1.00 96.75 88 LEU A C 1
ATOM 681 O O . LEU A 1 88 ? -0.104 -3.271 3.577 1.00 96.75 88 LEU A O 1
ATOM 685 N N . GLU A 1 89 ? -1.604 -4.935 3.860 1.00 97.19 89 GLU A N 1
ATOM 686 C CA . GLU A 1 89 ? -1.435 -5.535 2.529 1.00 97.19 89 GLU A CA 1
ATOM 687 C C . GLU A 1 89 ? -1.711 -4.513 1.414 1.00 97.19 89 GLU A C 1
ATOM 689 O O . GLU A 1 89 ? -0.897 -4.323 0.511 1.00 97.19 89 GLU A O 1
ATOM 694 N N . HIS A 1 90 ? -2.819 -3.771 1.507 1.00 97.94 90 HIS A N 1
ATOM 695 C CA . HIS A 1 90 ? -3.159 -2.734 0.533 1.00 97.94 90 HIS A CA 1
ATOM 696 C C . HIS A 1 90 ? -2.050 -1.678 0.416 1.00 97.94 90 HIS A C 1
ATOM 698 O O . HIS A 1 90 ? -1.707 -1.250 -0.685 1.00 97.94 90 HIS A O 1
ATOM 704 N N . ARG A 1 91 ? -1.465 -1.231 1.533 1.00 96.06 91 ARG A N 1
ATOM 705 C CA . ARG A 1 91 ? -0.389 -0.228 1.519 1.00 96.06 91 ARG A CA 1
ATOM 706 C C . ARG A 1 91 ? 0.899 -0.758 0.908 1.00 96.06 91 ARG A C 1
ATOM 708 O O . ARG A 1 91 ? 1.555 -0.015 0.177 1.00 96.06 91 ARG A O 1
ATOM 715 N N . GLU A 1 92 ? 1.246 -2.007 1.186 1.00 95.62 92 GLU A N 1
ATOM 716 C CA . GLU A 1 92 ? 2.404 -2.662 0.583 1.00 95.62 92 GLU A CA 1
ATOM 717 C C . GLU A 1 92 ? 2.258 -2.734 -0.941 1.00 95.62 92 GLU A C 1
ATOM 719 O O . GLU A 1 92 ? 3.118 -2.230 -1.669 1.00 95.62 92 GLU A O 1
ATOM 724 N N . LEU A 1 93 ? 1.123 -3.246 -1.429 1.00 97.25 93 LEU A N 1
ATOM 725 C CA . LEU A 1 93 ? 0.863 -3.360 -2.865 1.00 97.25 93 LEU A CA 1
ATOM 726 C C . LEU A 1 93 ? 0.748 -1.992 -3.545 1.00 97.25 93 LEU A C 1
ATOM 728 O O . LEU A 1 93 ? 1.271 -1.797 -4.640 1.00 97.25 93 LEU A O 1
ATOM 732 N N . SER A 1 94 ? 0.116 -1.019 -2.886 1.00 96.25 94 SER A N 1
ATOM 733 C CA . SER A 1 94 ? -0.023 0.345 -3.401 1.00 96.25 94 SER A CA 1
ATOM 734 C C . SER A 1 94 ? 1.338 1.023 -3.555 1.00 96.25 94 SER A C 1
ATOM 736 O O . SER A 1 94 ? 1.592 1.674 -4.571 1.00 96.25 94 SER A O 1
ATOM 738 N N . LYS A 1 95 ? 2.254 0.830 -2.597 1.00 94.69 95 LYS A N 1
ATOM 739 C CA . LYS A 1 95 ? 3.629 1.332 -2.692 1.00 94.69 95 LYS A CA 1
ATOM 740 C C . LYS A 1 95 ? 4.411 0.616 -3.791 1.00 94.69 95 LYS A C 1
ATOM 742 O O . LYS A 1 95 ? 5.071 1.287 -4.582 1.00 94.69 95 LYS A O 1
ATOM 747 N N . LEU A 1 96 ? 4.312 -0.714 -3.869 1.00 96.06 96 LEU A N 1
ATOM 748 C CA . LEU A 1 96 ? 4.953 -1.497 -4.925 1.00 96.06 96 LEU A CA 1
ATOM 749 C C . LEU A 1 96 ? 4.528 -0.992 -6.311 1.00 96.06 96 LEU A C 1
ATOM 751 O O . LEU A 1 96 ? 5.375 -0.707 -7.157 1.00 96.06 96 LEU A O 1
ATOM 755 N N . LEU A 1 97 ? 3.223 -0.795 -6.502 1.00 95.25 97 LEU A N 1
ATOM 756 C CA . LEU A 1 97 ? 2.649 -0.296 -7.744 1.00 95.25 97 LEU A CA 1
ATOM 757 C C . LEU A 1 97 ? 3.106 1.137 -8.061 1.00 95.25 97 LEU A C 1
ATOM 759 O O . LEU A 1 97 ? 3.723 1.376 -9.096 1.00 95.25 97 LEU A O 1
ATOM 763 N N . SER A 1 98 ? 2.836 2.080 -7.156 1.00 94.56 98 SER A N 1
ATOM 764 C CA . SER A 1 98 ? 2.986 3.520 -7.417 1.00 94.56 98 SER A CA 1
ATOM 765 C C . SER A 1 98 ? 4.418 4.042 -7.355 1.00 94.56 98 SER A C 1
ATOM 767 O O . SER A 1 98 ? 4.700 5.082 -7.937 1.00 94.56 98 SER A O 1
ATOM 769 N N . THR A 1 99 ? 5.318 3.374 -6.630 1.00 93.00 99 THR A N 1
ATOM 770 C CA . THR A 1 99 ? 6.714 3.823 -6.482 1.00 93.00 99 THR A CA 1
ATOM 771 C C . THR A 1 99 ? 7.640 3.122 -7.468 1.00 93.00 99 THR A C 1
ATOM 773 O O . THR A 1 99 ? 8.628 3.711 -7.899 1.00 93.00 99 THR A O 1
ATOM 776 N N . TYR A 1 100 ? 7.329 1.874 -7.826 1.00 92.38 100 TYR A N 1
ATOM 777 C CA . TYR A 1 100 ? 8.219 1.042 -8.630 1.00 92.38 100 TYR A CA 1
ATOM 778 C C . TYR A 1 100 ? 7.570 0.633 -9.950 1.00 92.38 100 TYR A C 1
ATOM 780 O O . TYR A 1 100 ? 8.048 1.026 -11.009 1.00 92.38 100 TYR A O 1
ATOM 788 N N . VAL A 1 101 ? 6.479 -0.133 -9.912 1.00 93.50 101 VAL A N 1
ATOM 789 C CA . VAL A 1 101 ? 5.976 -0.831 -11.107 1.00 93.50 101 VAL A CA 1
ATOM 790 C C . VAL A 1 101 ? 5.479 0.131 -12.188 1.00 93.50 101 VAL A C 1
ATOM 792 O O . VAL A 1 101 ? 5.835 -0.038 -13.352 1.00 93.50 101 VAL A O 1
ATOM 795 N N . ASP A 1 102 ? 4.719 1.164 -11.821 1.00 92.31 102 ASP A N 1
ATOM 796 C CA . ASP A 1 102 ? 4.228 2.160 -12.783 1.00 92.31 102 ASP A CA 1
ATOM 797 C C . ASP A 1 102 ? 5.304 3.188 -13.177 1.00 92.31 102 ASP A C 1
ATOM 799 O O . ASP A 1 102 ? 5.239 3.781 -14.253 1.00 92.31 102 ASP A O 1
ATOM 803 N N . VAL A 1 103 ? 6.293 3.419 -12.308 1.00 93.62 103 VAL A N 1
ATOM 804 C CA . VAL A 1 103 ? 7.256 4.522 -12.448 1.00 93.62 103 VAL A CA 1
ATOM 805 C C . VAL A 1 103 ? 8.492 4.109 -13.244 1.00 93.62 103 VAL A C 1
ATOM 807 O O . VAL A 1 103 ? 8.924 4.847 -14.129 1.00 93.62 103 VAL A O 1
ATOM 810 N N . LEU A 1 104 ? 9.056 2.930 -12.964 1.00 93.44 104 LEU A N 1
ATOM 811 C CA . LEU A 1 104 ? 10.320 2.478 -13.556 1.00 93.44 104 LEU A CA 1
ATOM 812 C C . LEU A 1 104 ? 10.306 2.430 -15.095 1.00 93.44 104 LEU A C 1
ATOM 814 O O . LEU A 1 104 ? 11.294 2.871 -15.684 1.00 93.44 104 LEU A O 1
ATOM 818 N N . PRO A 1 105 ? 9.230 1.983 -15.781 1.00 91.94 105 PRO A N 1
ATOM 819 C CA . PRO A 1 105 ? 9.179 2.025 -17.244 1.00 91.94 105 PRO A CA 1
ATOM 820 C C . PRO A 1 105 ? 9.330 3.439 -17.821 1.00 91.94 105 PRO A C 1
ATOM 822 O O . PRO A 1 105 ? 9.915 3.607 -18.887 1.00 91.94 105 PRO A O 1
ATOM 825 N N . GLY A 1 106 ? 8.833 4.458 -17.111 1.00 91.00 106 GLY A N 1
ATOM 826 C CA . GLY A 1 106 ? 8.961 5.865 -17.500 1.00 91.00 106 GLY A CA 1
ATOM 827 C C . GLY A 1 106 ? 10.343 6.469 -17.231 1.00 91.00 106 GLY A C 1
ATOM 828 O O . GLY A 1 106 ? 10.620 7.570 -17.696 1.00 91.00 106 GLY A O 1
ATOM 829 N N . MET A 1 107 ? 11.211 5.765 -16.499 1.00 92.94 107 MET A N 1
ATOM 830 C CA . MET A 1 107 ? 12.574 6.195 -16.163 1.00 92.94 107 MET A CA 1
ATOM 831 C C . MET A 1 107 ? 13.647 5.583 -17.077 1.00 92.94 107 MET A C 1
ATOM 833 O O . MET A 1 107 ? 14.840 5.778 -16.844 1.00 92.94 107 MET A O 1
ATOM 837 N N . ILE A 1 108 ? 13.250 4.823 -18.099 1.00 93.88 108 ILE A N 1
ATOM 838 C CA . ILE A 1 108 ? 14.181 4.233 -19.064 1.00 93.88 108 ILE A CA 1
ATOM 839 C C . ILE A 1 108 ? 14.745 5.331 -19.968 1.00 93.88 108 ILE A C 1
ATOM 841 O O . ILE A 1 108 ? 13.988 6.085 -20.581 1.00 93.88 108 ILE A O 1
ATOM 845 N N . ASP A 1 109 ? 16.072 5.386 -20.104 1.00 92.44 109 ASP A N 1
ATOM 846 C CA . ASP A 1 109 ? 16.709 6.271 -21.078 1.00 92.44 109 ASP A CA 1
ATOM 847 C C . ASP A 1 109 ? 16.437 5.740 -22.502 1.00 92.44 109 ASP A C 1
ATOM 849 O O . ASP A 1 109 ? 16.835 4.614 -22.825 1.00 92.44 109 ASP A O 1
ATOM 853 N N . PRO A 1 110 ? 15.788 6.522 -23.388 1.00 91.00 110 PRO A N 1
ATOM 854 C CA . PRO A 1 110 ? 15.448 6.078 -24.740 1.00 91.00 110 PRO A CA 1
ATOM 855 C C . PRO A 1 110 ? 16.671 5.818 -25.633 1.00 91.00 110 PRO A C 1
ATOM 857 O O . PRO A 1 110 ? 16.540 5.156 -26.658 1.00 91.00 110 PRO A O 1
ATOM 860 N N . ARG A 1 111 ? 17.855 6.336 -25.280 1.00 92.81 111 ARG A N 1
ATOM 861 C CA . ARG A 1 111 ? 19.097 6.159 -26.049 1.00 92.81 111 ARG A CA 1
ATOM 862 C C . ARG A 1 111 ? 19.765 4.821 -25.760 1.00 92.81 111 ARG A C 1
ATOM 864 O O . ARG A 1 111 ? 20.381 4.247 -26.653 1.00 92.81 111 ARG A O 1
ATOM 871 N N . THR A 1 112 ? 19.679 4.348 -24.519 1.00 91.69 11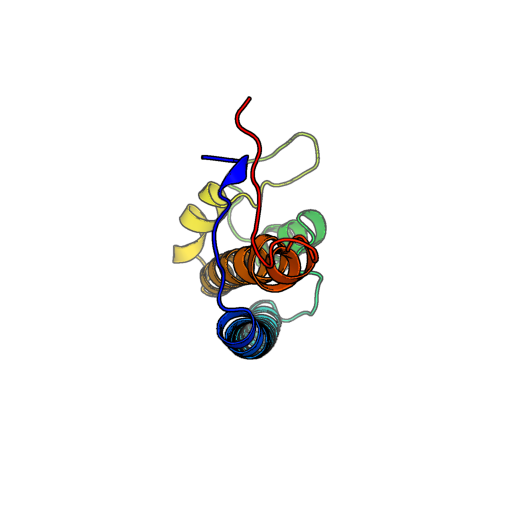2 THR A N 1
ATOM 872 C CA . THR A 1 112 ? 20.342 3.114 -24.070 1.00 91.69 112 THR A CA 1
ATOM 873 C C . THR A 1 112 ? 19.360 1.960 -23.892 1.00 91.69 112 THR A C 1
ATOM 875 O O . THR A 1 112 ? 19.781 0.804 -23.889 1.00 91.69 112 THR A O 1
ATOM 878 N N . GLY A 1 113 ? 18.066 2.256 -23.731 1.00 92.06 113 GLY A N 1
ATOM 879 C CA . GLY A 1 113 ? 17.036 1.286 -23.369 1.00 92.06 113 GLY A CA 1
ATOM 880 C C . GLY A 1 113 ? 17.194 0.750 -21.944 1.00 92.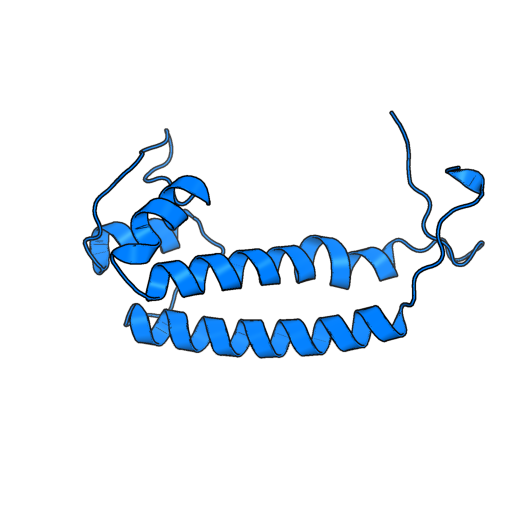06 113 GLY A C 1
ATOM 881 O O . GLY A 1 113 ? 16.718 -0.344 -21.644 1.00 92.06 113 GLY A O 1
ATOM 882 N N . ARG A 1 114 ? 17.913 1.469 -21.071 1.00 93.94 114 ARG A N 1
ATOM 883 C CA . ARG A 1 114 ? 18.280 1.011 -19.723 1.00 93.94 114 ARG A CA 1
ATOM 884 C C . ARG A 1 114 ? 17.961 2.069 -18.674 1.00 93.94 114 ARG A C 1
ATOM 886 O O . ARG A 1 114 ? 17.862 3.258 -18.966 1.00 93.94 114 ARG A O 1
ATOM 893 N N . LEU A 1 115 ? 17.808 1.616 -17.435 1.00 92.50 115 LEU A N 1
ATOM 894 C CA . LEU A 1 115 ? 17.663 2.476 -16.269 1.00 92.50 115 LEU A CA 1
ATOM 895 C C . LEU A 1 115 ? 19.047 2.851 -15.732 1.00 92.50 115 LEU A C 1
ATOM 897 O O . LEU A 1 115 ? 19.885 1.974 -15.504 1.00 92.50 115 LEU A O 1
ATOM 901 N N . HIS A 1 116 ? 19.276 4.138 -15.498 1.00 92.81 116 HIS A N 1
ATOM 902 C CA . HIS A 1 116 ? 20.531 4.663 -14.967 1.00 92.81 116 HIS A CA 1
ATOM 903 C C . HIS A 1 116 ? 20.264 5.294 -13.598 1.00 92.81 116 HIS A C 1
ATOM 905 O O . HIS A 1 116 ? 19.468 6.221 -13.483 1.00 92.81 116 HIS A O 1
ATOM 911 N N . THR A 1 117 ? 20.888 4.753 -12.551 1.00 91.69 117 THR A N 1
ATOM 912 C CA . THR A 1 117 ? 20.808 5.309 -11.191 1.00 91.69 117 THR A CA 1
ATOM 913 C C . THR A 1 117 ? 21.962 6.281 -10.932 1.00 91.69 117 THR A C 1
ATOM 915 O O . THR A 1 117 ? 22.901 6.337 -11.725 1.00 91.69 117 THR A O 1
ATOM 918 N N . THR A 1 118 ? 21.901 7.005 -9.816 1.00 88.06 118 THR A N 1
ATOM 919 C CA . THR A 1 118 ? 22.963 7.894 -9.328 1.00 88.06 118 THR A CA 1
ATOM 920 C C . THR A 1 118 ? 23.334 7.484 -7.906 1.00 88.06 118 THR A C 1
ATOM 922 O O . THR A 1 118 ? 22.460 7.361 -7.047 1.00 88.06 118 THR A O 1
ATOM 925 N N . PHE A 1 119 ? 24.620 7.264 -7.658 1.00 86.19 119 PHE A N 1
ATOM 926 C CA . PHE A 1 119 ? 25.209 7.010 -6.352 1.00 86.19 119 PHE A CA 1
ATOM 927 C C . PHE A 1 119 ? 25.749 8.333 -5.799 1.00 86.19 119 PHE A C 1
ATOM 929 O O . PHE A 1 119 ? 26.612 8.958 -6.414 1.00 86.19 119 PHE A O 1
ATOM 936 N N . ASN A 1 120 ? 25.220 8.751 -4.647 1.00 72.81 120 ASN A N 1
ATOM 937 C CA . ASN A 1 120 ? 25.689 9.919 -3.895 1.00 72.81 120 ASN A CA 1
ATOM 938 C C . ASN A 1 120 ? 26.662 9.510 -2.790 1.00 72.81 120 ASN A C 1
ATOM 940 O O . ASN A 1 120 ? 26.443 8.424 -2.201 1.00 72.81 120 ASN A O 1
#

Secondary structure (DSSP, 8-state):
-TTT-B---HHHHHHHHHHHHHHHHHHHHHHHHHHTS---TT-HHHHHIIIIIIS-PPP--EETTEE---HHHHHHHGGG-HHHHHHHHHHHHHHIIIIIITTGGGG-BTTTTBB-----

Organism: NCBI:txid2569760